Protein AF-A0A967BNC8-F1 (afdb_monomer)

Radius of gyration: 13.02 Å; Cα contacts (8 Å, |Δi|>4): 108; chains: 1; bounding box: 28×27×34 Å

Solvent-accessible surface area (backbone atoms only — not comparable to full-atom values): 5300 Å² total; per-residue (Å²): 109,50,84,40,81,48,69,64,64,48,98,90,66,44,72,65,96,51,91,77,55,62,61,77,80,68,82,54,53,67,56,52,51,67,75,44,59,76,25,42,38,36,31,43,60,57,56,63,74,21,52,70,66,86,60,80,70,36,54,81,43,74,47,57,96,86,60,59,68,65,64,57,55,74,69,55,93,52,70,49,39,34,38,56,92

Nearest PDB structures (foldseek):
  6xg4-assembly1_A  TM=7.883E-01  e=7.493E-05  Escherichia coli K-12
  8uvz-assembly1_A  TM=8.205E-01  e=1.359E-04  Bacillus subtilis
  3fl9-assembly5_E  TM=8.582E-01  e=3.430E-04  Bacillus anthracis
  3tqb-assembly1_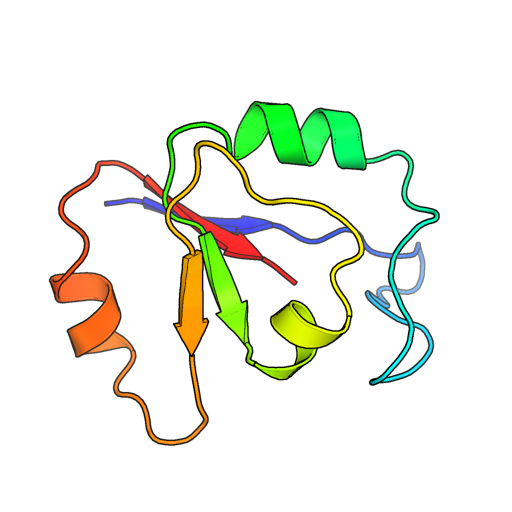A  TM=8.534E-01  e=3.664E-04  Coxiella burnetii
  1zdr-assembly2_B  TM=7.717E-01  e=3.915E-04  Geobacillus stearothermophilus

Foldseek 3Di:
DDEAEDADADPVGDRDPDLQAQPDPDPCVVVVCVVCAQAEEEEEPSCVNNHPDDPPRYHYHYDDPPDDPVVVVVPDPDPYHYYYD

Mean predicted aligned error: 3.3 Å

Sequence (85 aa):
MDIILIAAITVDGYIARQSDEVISWSKDLKLFKKQTMGCPVIMGSNTEKTLAVELKGREKIIVHRNDDPQKILDGIDVEKCFIIL

pLDDT: mean 91.98, std 5.85, range [64.62, 97.94]

Secondary structure (DSSP, 8-state):
-EEEEE----TTS-S-SSTT--B---TTHHHHHHHHTTS-EEEEHHHH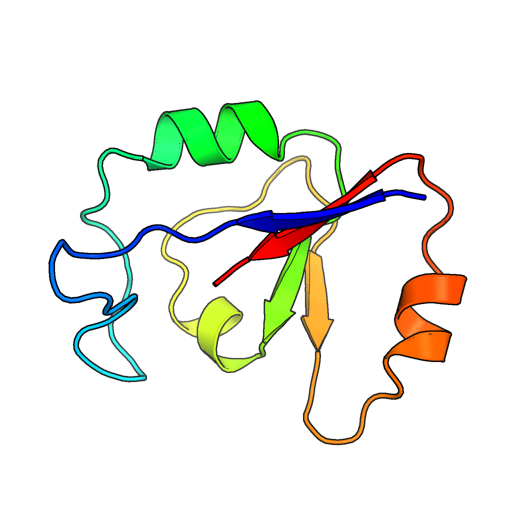HHB-S--TTS-EEEE-TT--HHHHHHT--SSEEEEE-

Structure (mmCIF, N/CA/C/O backbone):
data_AF-A0A967BNC8-F1
#
_entry.id   AF-A0A967BNC8-F1
#
loop_
_atom_site.group_PDB
_atom_site.id
_atom_site.type_symbol
_atom_site.label_atom_id
_atom_site.label_alt_id
_atom_site.label_comp_id
_atom_site.label_asym_id
_atom_site.label_entity_id
_atom_site.label_seq_id
_atom_site.pdbx_PDB_ins_code
_atom_site.Cartn_x
_atom_site.Cartn_y
_atom_site.Cartn_z
_atom_site.occupancy
_atom_site.B_iso_or_equiv
_atom_site.auth_seq_id
_atom_site.auth_comp_id
_atom_site.auth_asym_id
_atom_site.auth_atom_id
_atom_site.pdbx_PDB_model_num
ATOM 1 N N . MET A 1 1 ? -13.126 -4.827 10.563 1.00 88.44 1 MET A N 1
ATOM 2 C CA . MET A 1 1 ? -12.359 -4.131 9.520 1.00 88.44 1 MET A CA 1
ATOM 3 C C . MET A 1 1 ? -11.956 -5.152 8.473 1.00 88.44 1 MET A C 1
ATOM 5 O O . MET A 1 1 ? -11.373 -6.166 8.845 1.00 88.44 1 MET A O 1
ATOM 9 N N . ASP A 1 2 ? -12.267 -4.898 7.206 1.00 96.50 2 ASP A N 1
ATOM 10 C CA . ASP A 1 2 ? -11.795 -5.713 6.087 1.00 96.50 2 ASP A CA 1
ATOM 11 C C . ASP A 1 2 ? -10.405 -5.243 5.651 1.00 96.50 2 ASP A C 1
ATOM 13 O O . ASP A 1 2 ? -10.170 -4.045 5.467 1.00 96.50 2 ASP A O 1
ATOM 17 N N . ILE A 1 3 ? -9.500 -6.197 5.441 1.00 96.69 3 ILE A N 1
ATOM 18 C CA . ILE A 1 3 ? -8.158 -5.952 4.909 1.00 96.69 3 ILE A CA 1
ATOM 19 C C . ILE A 1 3 ? -8.128 -6.496 3.485 1.00 96.69 3 ILE A C 1
ATOM 21 O O . ILE A 1 3 ? -8.245 -7.704 3.272 1.00 96.69 3 ILE A O 1
ATOM 25 N N . ILE A 1 4 ? -7.997 -5.606 2.503 1.00 97.94 4 ILE A N 1
ATOM 26 C CA . ILE A 1 4 ? -8.138 -5.953 1.087 1.00 97.94 4 ILE A CA 1
ATOM 27 C C . ILE A 1 4 ? -6.794 -5.791 0.385 1.00 97.94 4 ILE A C 1
ATOM 29 O O . ILE A 1 4 ? -6.252 -4.694 0.320 1.00 97.94 4 ILE A O 1
ATOM 33 N N . LEU A 1 5 ? -6.267 -6.868 -0.191 1.00 96.81 5 LEU A N 1
ATOM 34 C CA . LEU A 1 5 ? -5.104 -6.789 -1.073 1.00 96.81 5 LEU A CA 1
ATOM 35 C C . LEU A 1 5 ? -5.546 -6.411 -2.492 1.00 96.81 5 LEU A C 1
ATOM 37 O O . LEU A 1 5 ? -6.450 -7.039 -3.044 1.00 96.81 5 LEU A O 1
ATOM 41 N N . ILE A 1 6 ? -4.897 -5.417 -3.095 1.00 94.94 6 ILE A N 1
ATOM 42 C CA . ILE A 1 6 ? -5.111 -5.021 -4.491 1.00 94.94 6 ILE A CA 1
ATOM 43 C C . ILE A 1 6 ? -3.769 -4.888 -5.216 1.00 94.94 6 ILE A C 1
ATOM 45 O O . ILE A 1 6 ? -2.843 -4.263 -4.706 1.00 94.94 6 ILE A O 1
ATOM 49 N N . ALA A 1 7 ? -3.676 -5.477 -6.408 1.00 92.94 7 ALA A N 1
ATOM 50 C CA . ALA A 1 7 ? -2.478 -5.452 -7.243 1.00 92.94 7 ALA A CA 1
ATOM 51 C C . ALA A 1 7 ? -2.859 -5.470 -8.727 1.00 92.94 7 ALA A C 1
ATOM 53 O O . ALA A 1 7 ? -3.847 -6.106 -9.108 1.00 92.94 7 ALA A O 1
ATOM 54 N N . ALA A 1 8 ? -2.064 -4.803 -9.563 1.00 91.12 8 ALA A N 1
ATOM 55 C CA . ALA A 1 8 ? -2.109 -4.982 -11.011 1.00 91.12 8 ALA A CA 1
ATOM 56 C C . ALA A 1 8 ? -1.004 -5.966 -11.410 1.00 91.12 8 ALA A C 1
ATOM 58 O O . ALA A 1 8 ? 0.164 -5.726 -11.119 1.00 91.12 8 ALA A O 1
ATOM 59 N N . ILE A 1 9 ? -1.372 -7.072 -12.058 1.00 91.56 9 ILE A N 1
ATOM 60 C CA . ILE A 1 9 ? -0.435 -8.137 -12.435 1.00 91.56 9 ILE A CA 1
ATOM 61 C C . ILE A 1 9 ? -0.404 -8.338 -13.947 1.00 91.56 9 ILE A C 1
ATOM 63 O O . ILE A 1 9 ? -1.417 -8.198 -14.637 1.00 91.56 9 ILE A O 1
ATOM 67 N N . THR A 1 10 ? 0.758 -8.708 -14.467 1.00 91.12 10 THR A N 1
ATOM 68 C CA . THR A 1 10 ? 0.891 -9.260 -15.812 1.00 91.12 10 THR A CA 1
ATOM 69 C C . THR A 1 10 ? 0.297 -10.672 -15.874 1.00 91.12 10 THR A C 1
ATOM 71 O O . THR A 1 10 ? 0.032 -11.307 -14.854 1.00 91.12 10 THR A O 1
ATOM 74 N N . VAL A 1 11 ? 0.083 -11.192 -17.086 1.00 92.81 11 VAL A N 1
ATOM 75 C CA . VAL A 1 11 ? -0.484 -12.541 -17.296 1.00 92.81 11 VAL A CA 1
ATOM 76 C C . VAL A 1 11 ? 0.399 -13.639 -16.689 1.00 92.81 11 VAL A C 1
ATOM 78 O O . VAL A 1 11 ? -0.107 -14.660 -16.236 1.00 92.81 11 VAL A O 1
ATOM 81 N N . ASP A 1 12 ? 1.710 -13.415 -16.650 1.00 94.50 12 ASP A N 1
ATOM 82 C CA . ASP A 1 12 ? 2.715 -14.273 -16.019 1.00 94.50 12 ASP A CA 1
ATOM 83 C C . ASP A 1 12 ? 2.932 -13.975 -14.520 1.00 94.50 12 ASP A C 1
ATOM 85 O O . ASP A 1 12 ? 3.782 -14.597 -13.888 1.00 94.50 12 ASP A O 1
ATOM 89 N N . GLY A 1 13 ? 2.128 -13.086 -13.924 1.00 92.75 13 GLY A N 1
ATOM 90 C CA . GLY A 1 13 ? 2.029 -12.906 -12.473 1.00 92.75 13 GLY A CA 1
ATOM 91 C C . GLY A 1 13 ? 2.995 -11.895 -11.849 1.00 92.75 13 GLY A C 1
ATOM 92 O O . GLY A 1 13 ? 3.096 -11.840 -10.625 1.00 92.75 13 GLY A O 1
ATOM 93 N N . TYR A 1 14 ? 3.690 -11.081 -12.644 1.00 91.31 14 TYR A N 1
ATOM 94 C CA . TYR A 1 14 ? 4.572 -10.026 -12.140 1.00 91.31 14 TYR A CA 1
ATOM 95 C C . TYR A 1 14 ? 3.809 -8.719 -11.888 1.00 91.31 14 TYR A C 1
ATOM 97 O O . TYR A 1 14 ? 2.915 -8.350 -12.644 1.00 91.31 14 TYR A O 1
ATOM 105 N N . ILE A 1 15 ? 4.202 -7.990 -10.840 1.00 89.00 15 ILE A N 1
ATOM 106 C CA . ILE A 1 15 ? 3.677 -6.647 -10.503 1.00 89.00 15 ILE A CA 1
ATOM 107 C C . ILE A 1 15 ? 4.607 -5.510 -10.957 1.00 89.00 15 ILE A C 1
ATOM 109 O O . ILE A 1 15 ? 4.183 -4.367 -11.087 1.00 89.00 15 ILE A O 1
ATOM 113 N N . ALA A 1 16 ? 5.880 -5.821 -11.211 1.00 88.12 16 ALA A N 1
ATOM 114 C CA . ALA A 1 16 ? 6.897 -4.877 -11.665 1.00 88.12 16 ALA A CA 1
ATOM 115 C C . ALA A 1 16 ? 7.993 -5.614 -12.443 1.00 88.12 16 ALA A C 1
ATOM 117 O O . ALA A 1 16 ? 8.260 -6.791 -12.180 1.00 88.12 16 ALA A O 1
ATOM 118 N N . ARG A 1 17 ? 8.660 -4.923 -13.374 1.00 87.38 17 ARG A N 1
ATOM 119 C CA . ARG A 1 17 ? 9.814 -5.463 -14.108 1.00 87.38 17 ARG A CA 1
ATOM 120 C C . ARG A 1 17 ? 11.107 -5.333 -13.304 1.00 87.38 17 ARG A C 1
ATOM 122 O O . ARG A 1 17 ? 11.979 -6.193 -13.412 1.00 87.38 17 ARG A O 1
ATOM 129 N N . GLN A 1 18 ? 11.246 -4.250 -12.539 1.00 88.44 18 GLN A N 1
ATOM 130 C CA . GLN A 1 18 ? 12.399 -3.951 -11.684 1.00 88.44 18 GLN A CA 1
ATOM 131 C C . GLN A 1 18 ? 11.940 -3.314 -10.367 1.00 88.44 18 GLN A C 1
ATOM 133 O O . GLN A 1 18 ? 10.845 -2.765 -10.279 1.00 88.44 18 GLN A O 1
ATOM 138 N N . SER A 1 19 ? 12.775 -3.384 -9.329 1.00 84.88 19 SER A N 1
ATOM 139 C CA . SER A 1 19 ? 12.437 -2.892 -7.984 1.00 84.88 19 SER A CA 1
ATOM 140 C C . SER A 1 19 ? 12.308 -1.369 -7.871 1.00 84.88 19 SER A C 1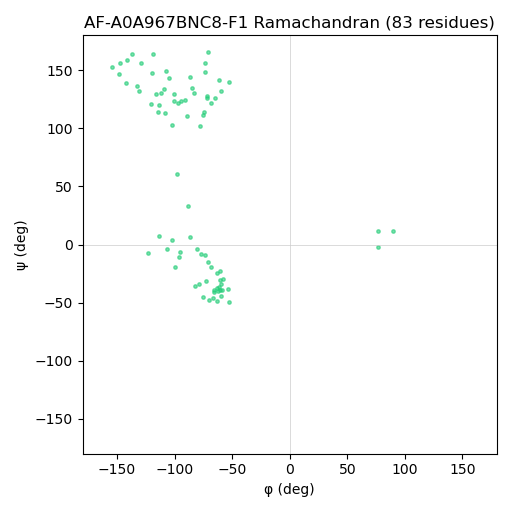
ATOM 142 O O . SER A 1 19 ? 11.735 -0.882 -6.901 1.00 84.88 19 SER A O 1
ATOM 144 N N . ASP A 1 20 ? 12.878 -0.628 -8.817 1.00 85.94 20 ASP A N 1
ATOM 145 C CA . ASP A 1 20 ? 12.921 0.836 -8.894 1.00 85.94 20 ASP A CA 1
ATOM 146 C C . ASP A 1 20 ? 12.112 1.394 -10.080 1.00 85.94 20 ASP A C 1
ATOM 148 O O . ASP A 1 20 ? 12.139 2.595 -10.347 1.00 85.94 20 ASP A O 1
ATOM 152 N N . GLU A 1 21 ? 11.365 0.539 -10.785 1.00 85.75 21 GLU A N 1
ATOM 153 C CA . GLU A 1 21 ? 10.536 0.951 -11.914 1.00 85.75 21 GLU A CA 1
ATOM 154 C C . GLU A 1 21 ? 9.363 1.818 -11.446 1.00 85.75 21 GLU A C 1
ATOM 156 O O . GLU A 1 21 ? 8.513 1.372 -10.679 1.00 85.75 21 GLU A O 1
ATOM 161 N N . VAL A 1 22 ? 9.268 3.040 -11.974 1.00 84.50 22 VAL A N 1
ATOM 162 C CA . VAL A 1 22 ? 8.113 3.913 -11.742 1.00 84.50 22 VAL A CA 1
ATOM 163 C C . VAL A 1 22 ? 6.906 3.425 -12.548 1.00 84.50 22 VAL A C 1
ATOM 165 O O . VAL A 1 22 ? 6.885 3.495 -13.782 1.00 84.50 22 VAL A O 1
ATOM 168 N N . ILE A 1 23 ? 5.860 2.980 -11.848 1.00 76.31 23 ILE A N 1
ATOM 169 C CA . ILE A 1 23 ? 4.654 2.422 -12.471 1.00 76.31 23 ILE A CA 1
ATOM 170 C C . ILE A 1 23 ? 3.780 3.564 -13.004 1.00 76.31 23 ILE A C 1
ATOM 172 O O . ILE A 1 23 ? 3.059 4.227 -12.259 1.00 76.31 23 ILE A O 1
ATOM 176 N N . SER A 1 24 ? 3.834 3.793 -14.317 1.00 74.62 24 SER A N 1
ATOM 177 C CA . SER A 1 24 ? 3.092 4.867 -15.008 1.00 74.62 24 SER A CA 1
ATOM 178 C C . SER A 1 24 ? 2.171 4.374 -16.132 1.00 74.62 24 SER A C 1
ATOM 180 O O . SER A 1 24 ? 1.390 5.149 -16.682 1.00 74.62 24 SER A O 1
ATOM 182 N N . TRP A 1 25 ? 2.237 3.086 -16.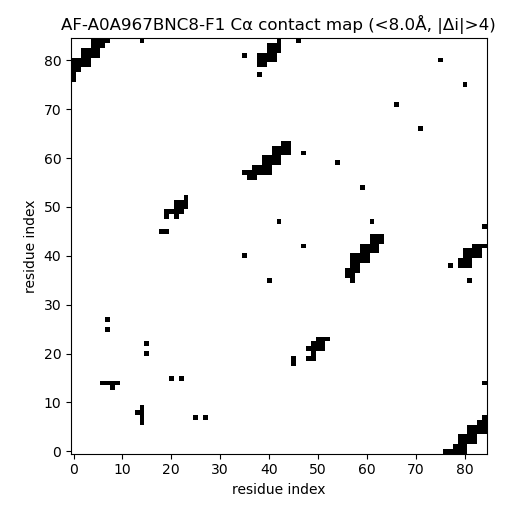473 1.00 64.62 25 TRP A N 1
ATOM 183 C CA . TRP A 1 25 ? 1.655 2.534 -17.700 1.00 64.62 25 TRP A CA 1
ATOM 184 C C . TRP A 1 25 ? 0.379 1.702 -17.489 1.00 64.62 25 TRP A C 1
ATOM 186 O O . TRP A 1 25 ? -0.246 1.279 -18.465 1.00 64.62 25 TRP A O 1
ATOM 196 N N . SER A 1 26 ? -0.047 1.473 -16.242 1.00 79.25 26 SER A N 1
ATOM 197 C CA . SER A 1 26 ? -1.236 0.660 -15.964 1.00 79.25 26 SER A CA 1
ATOM 198 C C . SER A 1 26 ? -2.533 1.385 -16.356 1.00 79.25 26 SER A C 1
ATOM 200 O O . SER A 1 26 ? -2.824 2.502 -15.916 1.00 79.25 26 SER A O 1
ATOM 202 N N . LYS A 1 27 ? -3.367 0.705 -17.155 1.00 85.31 27 LYS A N 1
ATOM 203 C CA . LYS A 1 27 ? -4.734 1.149 -17.482 1.00 85.31 27 LYS A CA 1
ATOM 204 C C . LYS A 1 27 ? -5.689 1.022 -16.288 1.00 85.31 27 LYS A C 1
ATOM 206 O O . LYS A 1 27 ? -6.754 1.644 -16.291 1.00 85.31 27 LYS A O 1
ATOM 211 N N . ASP A 1 28 ? -5.294 0.275 -15.261 1.00 89.06 28 ASP A N 1
ATOM 212 C CA . ASP A 1 28 ? -6.093 -0.033 -14.073 1.00 89.06 28 ASP A CA 1
ATOM 213 C C . ASP A 1 28 ? -6.163 1.137 -13.091 1.00 89.06 28 ASP A C 1
ATOM 215 O O . ASP A 1 28 ? -6.975 1.129 -12.167 1.00 89.06 28 ASP A O 1
ATOM 219 N N . LEU A 1 29 ? -5.392 2.204 -13.324 1.00 87.81 29 LEU A N 1
ATOM 220 C CA . LEU A 1 29 ? -5.310 3.353 -12.428 1.00 87.81 29 LEU A CA 1
ATOM 221 C C . LEU A 1 29 ? -6.677 3.977 -12.094 1.00 87.81 29 LEU A C 1
ATOM 223 O O . LEU A 1 29 ? -6.932 4.380 -10.956 1.00 87.81 29 LEU A O 1
ATOM 227 N N . LYS A 1 30 ? -7.586 4.048 -13.074 1.00 89.62 30 LYS A N 1
ATOM 228 C CA . LYS A 1 30 ? -8.947 4.567 -12.853 1.00 89.62 30 LYS A CA 1
ATOM 229 C C . LYS A 1 30 ? -9.750 3.670 -11.910 1.00 89.62 30 LYS A C 1
ATOM 231 O O . LYS A 1 30 ? -10.467 4.186 -11.053 1.00 89.62 30 LYS A O 1
ATOM 236 N N . LEU A 1 31 ? -9.628 2.353 -12.066 1.00 92.44 31 LEU A N 1
ATOM 237 C CA . LEU A 1 31 ? -10.310 1.372 -11.228 1.00 92.44 31 LEU A CA 1
ATOM 238 C C . LEU A 1 31 ? -9.724 1.377 -9.813 1.00 92.44 31 LEU A C 1
ATOM 240 O O . LEU A 1 31 ? -10.479 1.532 -8.857 1.00 92.44 31 LEU A O 1
ATOM 244 N N . PHE A 1 32 ? -8.394 1.351 -9.697 1.00 92.62 32 PHE A N 1
ATOM 245 C CA . PHE A 1 32 ? -7.676 1.485 -8.431 1.00 92.62 32 PHE A CA 1
ATOM 246 C C . PHE A 1 32 ? -8.118 2.733 -7.660 1.00 92.62 32 PHE A C 1
ATOM 248 O O . PHE A 1 32 ? -8.492 2.652 -6.489 1.00 92.62 32 PHE A O 1
ATOM 255 N N . LYS A 1 33 ? -8.155 3.900 -8.323 1.00 92.38 33 LYS A N 1
ATOM 256 C CA . LYS A 1 33 ? -8.631 5.146 -7.706 1.00 92.38 33 LYS A CA 1
ATOM 257 C C . LYS A 1 33 ? -10.082 5.025 -7.242 1.00 92.38 33 LYS A C 1
ATOM 259 O O . LYS A 1 33 ? -10.386 5.463 -6.141 1.00 92.38 33 LYS A O 1
ATOM 264 N N . LYS A 1 34 ? -10.968 4.451 -8.061 1.00 94.56 34 LYS A N 1
ATOM 265 C CA . LYS A 1 34 ? -12.386 4.273 -7.714 1.00 94.56 34 LYS A CA 1
ATOM 266 C C . LYS A 1 34 ? -12.572 3.359 -6.499 1.00 94.56 34 LYS A C 1
ATOM 268 O O . LYS A 1 34 ? -13.438 3.639 -5.683 1.00 94.56 34 LYS A O 1
ATOM 273 N N . GLN A 1 35 ? -11.792 2.285 -6.396 1.00 95.25 35 GLN A N 1
ATOM 274 C CA . GLN A 1 35 ? -11.925 1.287 -5.332 1.00 95.25 35 GLN A CA 1
ATOM 275 C C . GLN A 1 35 ? -11.308 1.735 -4.005 1.00 95.25 35 GLN A C 1
ATOM 277 O O . GLN A 1 35 ? -11.842 1.396 -2.958 1.00 95.25 35 GLN A O 1
ATOM 282 N N . THR A 1 36 ? -10.211 2.495 -4.048 1.00 96.00 36 THR A N 1
ATOM 283 C CA . THR A 1 36 ? -9.454 2.878 -2.843 1.00 96.00 36 THR A CA 1
ATOM 284 C C . THR A 1 36 ? -9.816 4.251 -2.282 1.00 96.00 36 THR A C 1
ATOM 286 O O . THR A 1 36 ?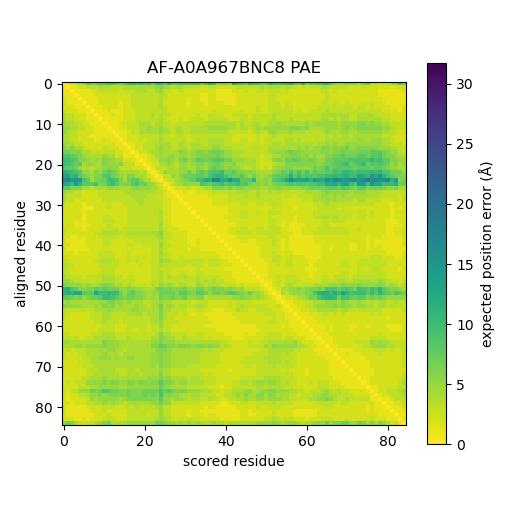 -9.356 4.600 -1.201 1.00 96.00 36 THR A O 1
ATOM 289 N N . MET A 1 37 ? -10.588 5.075 -3.001 1.00 96.00 37 MET A N 1
ATOM 290 C CA . MET A 1 37 ? -10.892 6.446 -2.573 1.00 96.00 37 MET A CA 1
ATOM 291 C C . MET A 1 37 ? -11.600 6.485 -1.214 1.00 96.00 37 MET A C 1
ATOM 293 O O . MET A 1 37 ? -12.590 5.788 -1.018 1.00 96.00 37 MET A O 1
ATOM 297 N N . GLY A 1 38 ? -11.129 7.351 -0.312 1.00 95.75 38 GLY A N 1
ATOM 298 C CA . GLY A 1 38 ? -11.695 7.496 1.031 1.00 95.75 38 GLY A CA 1
ATOM 299 C C . GLY A 1 38 ? -11.298 6.389 2.012 1.00 95.75 38 GLY A C 1
ATOM 300 O O . GLY A 1 38 ? -11.674 6.473 3.176 1.00 95.75 38 GLY A O 1
ATOM 301 N N . CYS A 1 39 ? -10.524 5.391 1.578 1.00 97.06 39 CYS A N 1
ATOM 302 C CA . CYS A 1 39 ? -9.993 4.339 2.440 1.00 97.06 39 CYS A CA 1
ATOM 303 C C . CYS A 1 39 ? -8.482 4.528 2.671 1.00 97.06 39 CYS A C 1
ATOM 305 O O . CYS A 1 39 ? -7.778 5.006 1.771 1.00 97.06 39 CYS A O 1
ATOM 307 N N . PRO A 1 40 ? -7.952 4.120 3.836 1.00 97.56 40 PRO A N 1
ATOM 308 C CA . PRO A 1 40 ? -6.516 4.027 4.060 1.00 97.56 40 PRO A CA 1
ATOM 309 C C . PRO A 1 40 ? -5.864 3.034 3.097 1.00 97.56 40 PRO A C 1
ATOM 311 O O . PRO A 1 40 ? -6.415 1.966 2.805 1.00 97.56 40 PRO A O 1
ATOM 314 N N . VAL A 1 41 ? -4.672 3.390 2.625 1.00 97.50 41 VAL A N 1
ATOM 315 C CA . VAL A 1 41 ? -3.839 2.563 1.752 1.00 97.50 41 VAL A CA 1
ATOM 316 C C . VAL A 1 41 ? -2.497 2.288 2.423 1.00 97.50 41 VAL A C 1
ATOM 318 O O . VAL A 1 41 ? -1.742 3.201 2.756 1.00 97.50 41 VAL A O 1
ATOM 321 N N . ILE A 1 42 ? -2.210 1.007 2.608 1.00 97.62 42 ILE A N 1
ATOM 322 C CA . ILE A 1 42 ? -1.013 0.463 3.234 1.00 97.62 42 ILE A CA 1
ATOM 323 C C . ILE A 1 42 ? -0.070 -0.003 2.126 1.00 97.62 42 ILE A C 1
ATOM 325 O O . ILE A 1 42 ? -0.476 -0.738 1.225 1.00 97.62 42 ILE A O 1
ATOM 329 N N . MET A 1 43 ? 1.191 0.419 2.179 1.00 96.25 43 MET A N 1
ATOM 330 C CA . MET A 1 43 ? 2.200 0.055 1.181 1.00 96.25 43 MET A CA 1
ATOM 331 C C . MET A 1 43 ? 3.590 -0.059 1.796 1.00 96.25 43 MET A C 1
ATOM 333 O O . MET A 1 43 ? 3.890 0.565 2.812 1.00 96.25 43 MET A O 1
ATOM 337 N N . GLY A 1 44 ? 4.472 -0.820 1.152 1.00 95.25 44 GLY A N 1
ATOM 338 C CA . GLY A 1 44 ? 5.884 -0.849 1.523 1.00 95.25 44 GLY A CA 1
ATOM 339 C C . GLY A 1 44 ? 6.623 0.421 1.092 1.00 95.25 44 GLY A C 1
ATOM 340 O O . GLY A 1 44 ? 6.262 1.075 0.114 1.00 95.25 44 GLY A O 1
ATOM 341 N N . SER A 1 45 ? 7.727 0.732 1.774 1.00 93.50 45 SER A N 1
ATOM 342 C CA . SER A 1 45 ? 8.567 1.898 1.436 1.00 93.50 45 SER A CA 1
ATOM 343 C C . SER A 1 45 ? 9.166 1.885 0.019 1.00 93.50 45 SER A C 1
ATOM 345 O O . SER A 1 45 ? 9.485 2.945 -0.510 1.00 93.50 45 SER A O 1
ATOM 347 N N . ASN A 1 46 ? 9.308 0.720 -0.624 1.00 91.94 46 ASN A N 1
ATOM 348 C CA . ASN A 1 46 ? 9.719 0.649 -2.032 1.00 91.94 46 ASN A CA 1
ATOM 349 C C . ASN A 1 46 ? 8.577 1.042 -2.976 1.00 91.94 46 ASN A C 1
ATOM 351 O O . ASN A 1 46 ? 8.798 1.849 -3.870 1.00 91.94 46 ASN A O 1
ATOM 355 N N . THR A 1 47 ? 7.362 0.537 -2.733 1.00 92.50 47 THR A N 1
ATOM 356 C CA . THR A 1 47 ? 6.161 0.904 -3.498 1.00 92.50 47 THR A CA 1
ATOM 357 C C . THR A 1 47 ? 5.899 2.403 -3.418 1.00 92.50 47 THR A C 1
ATOM 359 O O . THR A 1 47 ? 5.565 3.023 -4.418 1.00 92.50 47 THR A O 1
ATOM 362 N N . GLU A 1 48 ? 6.105 3.016 -2.249 1.00 93.06 48 GLU A N 1
ATOM 363 C CA . GLU A 1 48 ? 5.930 4.464 -2.083 1.00 93.06 48 GLU A CA 1
ATOM 364 C C . GLU A 1 48 ? 6.860 5.280 -2.993 1.00 93.06 48 GLU A C 1
ATOM 366 O O . GLU A 1 48 ? 6.418 6.255 -3.598 1.00 93.06 48 GLU A O 1
ATOM 371 N N . LYS A 1 49 ? 8.109 4.829 -3.167 1.00 91.25 49 LYS A N 1
ATOM 372 C CA . LYS A 1 49 ? 9.109 5.486 -4.023 1.00 91.25 49 LYS A CA 1
ATOM 373 C C . LYS A 1 49 ? 8.832 5.323 -5.514 1.00 91.25 49 LYS A C 1
ATOM 375 O O . LYS A 1 49 ? 9.217 6.188 -6.296 1.00 91.25 49 LYS A O 1
ATOM 380 N N . THR A 1 50 ? 8.224 4.209 -5.917 1.00 90.31 50 THR A N 1
ATOM 381 C CA . THR A 1 50 ? 7.962 3.885 -7.327 1.00 90.31 50 THR A CA 1
ATOM 382 C C . THR A 1 50 ? 6.563 4.288 -7.795 1.00 90.31 50 THR A C 1
ATOM 384 O O . THR A 1 50 ? 6.251 4.206 -8.987 1.00 90.31 50 THR A O 1
ATOM 387 N N . LEU A 1 51 ? 5.704 4.758 -6.889 1.00 88.06 51 LEU A N 1
ATOM 388 C CA . LEU A 1 51 ? 4.346 5.159 -7.219 1.00 88.06 51 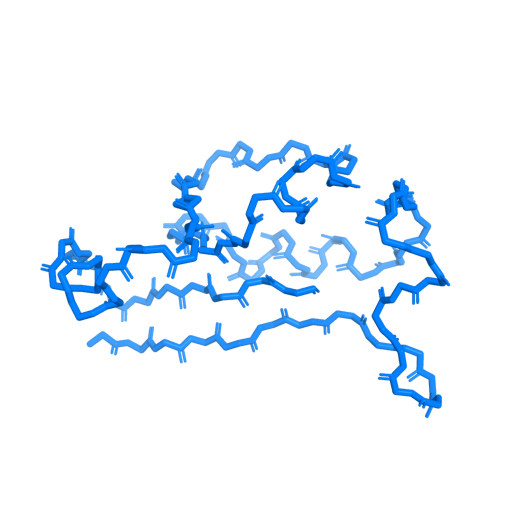LEU A CA 1
ATOM 389 C C . LEU A 1 51 ? 4.325 6.514 -7.944 1.00 88.06 51 LEU A C 1
ATOM 391 O O . LEU A 1 51 ? 4.536 7.566 -7.348 1.00 88.06 51 LEU A O 1
ATOM 395 N N . ALA A 1 52 ? 3.972 6.508 -9.231 1.00 81.50 52 ALA A N 1
ATOM 396 C CA . ALA A 1 52 ? 3.861 7.731 -10.038 1.00 81.50 52 ALA A CA 1
ATOM 397 C C . ALA A 1 52 ? 2.623 8.592 -9.710 1.00 81.50 52 ALA A C 1
ATOM 399 O O . ALA A 1 52 ? 2.443 9.679 -10.260 1.00 81.50 52 ALA A O 1
ATOM 400 N N . VAL A 1 53 ? 1.708 8.075 -8.888 1.00 80.25 53 VAL A N 1
ATOM 401 C CA . VAL A 1 53 ? 0.346 8.590 -8.742 1.00 80.25 53 VAL A CA 1
ATOM 402 C C . VAL A 1 53 ? 0.156 9.207 -7.368 1.00 80.25 53 VAL A C 1
ATOM 404 O O . VAL A 1 53 ? 0.370 8.567 -6.342 1.00 80.25 53 VAL A O 1
ATOM 407 N N . GLU A 1 54 ? -0.386 10.423 -7.339 1.00 83.19 54 GLU A N 1
ATOM 408 C CA . GLU A 1 54 ? -0.827 11.034 -6.093 1.00 83.19 54 GLU A CA 1
ATOM 409 C C . GLU A 1 54 ? -2.000 10.268 -5.457 1.00 83.19 54 GLU A C 1
ATOM 411 O O . GLU A 1 54 ? -3.083 10.098 -6.035 1.00 83.19 54 GLU A O 1
ATOM 416 N N . LEU A 1 55 ? -1.826 9.892 -4.192 1.00 91.31 55 LEU A N 1
ATOM 417 C CA . LEU A 1 55 ? -2.854 9.241 -3.383 1.00 91.31 55 LEU A CA 1
ATOM 418 C C . LEU A 1 55 ? -3.762 10.243 -2.650 1.00 91.31 55 LEU A C 1
ATOM 420 O O . LEU A 1 55 ? -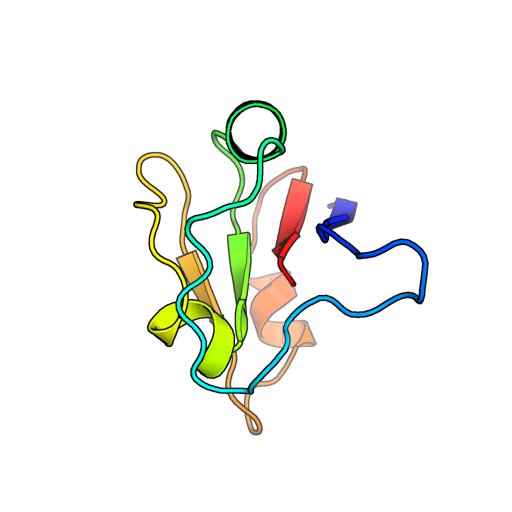4.252 9.964 -1.564 1.00 91.31 55 LEU A O 1
ATOM 424 N N . LYS A 1 56 ? -4.034 11.413 -3.247 1.00 91.69 56 LYS A N 1
ATOM 425 C CA . LYS A 1 56 ? -4.935 12.422 -2.654 1.00 91.69 56 LYS A CA 1
ATOM 426 C C . LYS A 1 56 ? -6.290 11.808 -2.282 1.00 91.69 56 LYS A C 1
ATOM 428 O O . LYS A 1 56 ? -6.825 10.992 -3.041 1.00 91.69 56 LYS A O 1
ATOM 433 N N . GLY A 1 57 ? -6.815 12.219 -1.126 1.00 94.25 57 GLY A N 1
ATOM 434 C CA . GLY A 1 57 ? -8.070 11.712 -0.557 1.00 94.25 57 GLY A CA 1
ATOM 435 C C . GLY A 1 57 ? -7.967 10.328 0.090 1.00 94.25 57 GLY A C 1
ATOM 436 O O . GLY A 1 57 ? -8.999 9.720 0.362 1.00 94.25 57 GLY A O 1
ATOM 437 N N . ARG A 1 58 ? -6.747 9.813 0.291 1.00 96.19 58 ARG A N 1
ATOM 438 C CA . ARG A 1 58 ? -6.461 8.538 0.958 1.00 96.19 58 ARG A CA 1
ATOM 439 C C . ARG A 1 58 ? -5.350 8.745 1.976 1.00 96.19 58 ARG A C 1
ATOM 441 O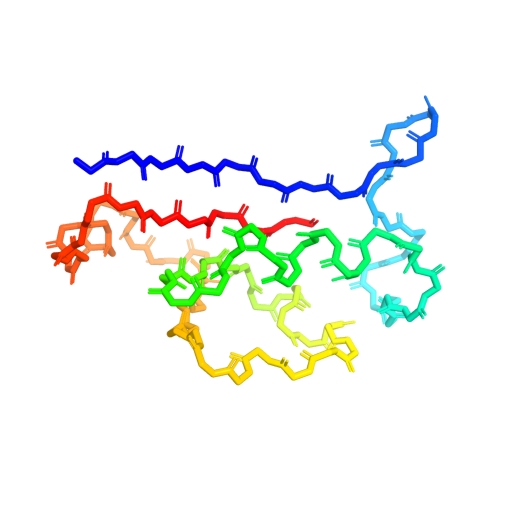 O . ARG A 1 58 ? -4.363 9.423 1.689 1.00 96.19 58 ARG A O 1
ATOM 448 N N . GLU A 1 59 ? -5.519 8.165 3.152 1.00 96.00 59 GLU A N 1
ATOM 449 C CA . GLU A 1 59 ? -4.459 8.104 4.151 1.00 96.00 59 GLU A CA 1
ATOM 450 C C . GLU A 1 59 ? -3.387 7.117 3.682 1.00 96.00 59 GLU A C 1
ATOM 452 O O . GLU A 1 59 ? -3.704 5.978 3.338 1.00 96.00 59 GLU A O 1
ATOM 457 N N . LYS A 1 60 ? -2.126 7.558 3.628 1.00 96.06 60 LYS A N 1
ATOM 458 C CA . LYS A 1 60 ? -0.996 6.697 3.267 1.00 96.06 60 LYS A CA 1
ATOM 459 C C . LYS A 1 60 ? -0.360 6.136 4.532 1.00 96.06 60 LYS A C 1
ATOM 461 O O . LYS A 1 60 ? 0.129 6.908 5.351 1.00 96.06 60 LYS A O 1
ATOM 466 N N . ILE A 1 61 ? -0.277 4.815 4.623 1.00 96.81 61 ILE A N 1
ATOM 467 C CA . ILE A 1 61 ? 0.421 4.105 5.694 1.00 96.81 61 ILE A CA 1
ATOM 468 C C . ILE A 1 61 ? 1.613 3.384 5.065 1.00 96.81 61 ILE A C 1
ATOM 470 O O . ILE A 1 61 ? 1.449 2.497 4.226 1.00 96.81 61 ILE A O 1
ATOM 474 N N . ILE A 1 62 ? 2.821 3.804 5.430 1.00 96.62 62 ILE A N 1
ATOM 475 C CA . ILE A 1 62 ? 4.065 3.254 4.887 1.00 96.62 62 ILE A CA 1
ATOM 476 C C . ILE A 1 62 ? 4.627 2.280 5.909 1.00 96.62 62 ILE A C 1
ATOM 478 O O . ILE A 1 62 ? 4.862 2.669 7.049 1.00 96.62 62 ILE A O 1
ATOM 482 N N . VAL A 1 63 ? 4.848 1.037 5.488 1.00 96.75 63 VAL A N 1
ATOM 483 C CA . VAL A 1 63 ? 5.397 -0.008 6.353 1.00 96.75 63 VAL A CA 1
ATOM 484 C C . VAL A 1 63 ? 6.863 -0.290 6.038 1.00 96.75 63 VAL A C 1
ATOM 486 O O . VAL A 1 63 ? 7.316 -0.292 4.882 1.00 96.75 63 VAL A O 1
ATOM 489 N N . HIS A 1 64 ? 7.608 -0.561 7.099 1.00 96.19 64 HIS A N 1
ATOM 490 C CA . HIS A 1 64 ? 9.019 -0.895 7.119 1.00 96.19 64 HIS A CA 1
ATOM 491 C C . HIS A 1 64 ? 9.235 -2.293 7.708 1.00 96.19 64 HIS A C 1
ATOM 493 O O . HIS A 1 64 ? 8.372 -2.875 8.355 1.00 96.19 64 HIS A O 1
ATOM 499 N N . ARG A 1 65 ? 10.430 -2.854 7.488 1.00 93.69 65 ARG A N 1
ATOM 500 C CA . ARG A 1 65 ? 10.762 -4.242 7.860 1.00 93.69 65 ARG A CA 1
ATOM 501 C C . ARG A 1 65 ? 10.600 -4.549 9.357 1.00 93.69 65 ARG A C 1
ATOM 503 O O . ARG A 1 65 ? 10.355 -5.700 9.695 1.00 93.69 65 ARG A O 1
ATOM 510 N N . ASN A 1 66 ? 10.779 -3.552 10.220 1.00 95.75 66 ASN A N 1
ATOM 511 C CA . ASN A 1 66 ? 10.747 -3.720 11.674 1.00 95.75 66 ASN A CA 1
ATOM 512 C C . ASN A 1 66 ? 9.430 -3.243 12.301 1.00 95.75 66 ASN A C 1
ATOM 514 O O . ASN A 1 66 ? 9.324 -3.232 13.527 1.00 95.75 66 ASN A O 1
ATOM 518 N N . ASP A 1 67 ? 8.460 -2.819 11.487 1.00 96.44 67 ASP A N 1
ATOM 519 C CA . ASP A 1 67 ? 7.157 -2.420 12.001 1.00 96.44 67 ASP A CA 1
ATOM 520 C C . ASP A 1 67 ? 6.365 -3.653 12.432 1.00 96.44 67 ASP A C 1
ATOM 522 O O . ASP A 1 67 ? 6.494 -4.733 11.855 1.00 96.44 67 ASP A O 1
ATOM 526 N N . ASP A 1 68 ? 5.534 -3.478 13.454 1.00 96.94 68 ASP A N 1
ATOM 527 C CA . ASP A 1 68 ? 4.618 -4.503 13.938 1.00 96.94 68 ASP A CA 1
ATOM 528 C C . ASP A 1 68 ? 3.289 -4.388 13.171 1.00 96.94 68 ASP A C 1
ATOM 530 O O . ASP A 1 68 ? 2.561 -3.405 13.369 1.00 96.94 68 ASP A O 1
ATOM 534 N N . PRO A 1 69 ? 2.944 -5.360 12.302 1.00 93.31 69 PRO A N 1
ATOM 535 C CA . PRO A 1 69 ? 1.723 -5.289 11.509 1.00 93.31 69 PRO A CA 1
ATOM 536 C C . PRO A 1 69 ? 0.462 -5.210 12.368 1.00 93.31 69 PRO A C 1
ATOM 538 O O . PRO A 1 69 ? -0.480 -4.523 11.981 1.00 93.31 69 PRO A O 1
ATOM 541 N N . GLN A 1 70 ? 0.438 -5.865 13.534 1.00 94.69 70 GLN A N 1
ATOM 542 C CA . GLN A 1 70 ? -0.744 -5.865 14.395 1.00 94.69 70 GLN A CA 1
ATOM 543 C C . GLN A 1 70 ? -0.998 -4.462 14.946 1.00 94.69 70 GLN A C 1
ATOM 545 O O . GLN A 1 70 ? -2.107 -3.956 14.830 1.00 94.69 70 GLN A O 1
ATOM 550 N N . LYS A 1 71 ? 0.047 -3.783 15.438 1.00 96.56 71 LYS A N 1
ATOM 551 C CA . LYS A 1 71 ? -0.076 -2.404 15.943 1.00 96.56 71 LYS A CA 1
ATOM 552 C C . LYS A 1 71 ? -0.522 -1.416 14.874 1.00 96.56 71 LYS A C 1
ATOM 554 O O . LYS A 1 71 ? -1.254 -0.484 15.185 1.00 96.56 71 LYS A O 1
ATOM 559 N N . ILE A 1 72 ? -0.065 -1.597 13.634 1.00 95.56 72 ILE A N 1
ATOM 560 C CA . ILE A 1 72 ? -0.505 -0.761 12.512 1.00 95.56 72 ILE A CA 1
ATOM 561 C C . ILE A 1 72 ? -2.002 -0.958 12.278 1.00 95.56 72 ILE A C 1
ATOM 563 O O . ILE A 1 72 ? -2.732 0.022 12.183 1.00 95.56 72 ILE A O 1
ATOM 567 N N . LEU A 1 73 ? -2.457 -2.211 12.206 1.00 95.00 73 LEU A N 1
ATOM 568 C CA . LEU A 1 73 ? -3.861 -2.535 11.955 1.00 95.00 73 LEU A CA 1
ATOM 569 C C . LEU A 1 73 ? -4.777 -2.092 13.103 1.00 95.00 73 LEU A C 1
ATOM 571 O O . LEU A 1 73 ? -5.856 -1.574 12.836 1.00 95.00 73 LEU A O 1
ATOM 575 N N . ASP A 1 74 ? -4.337 -2.233 14.354 1.00 95.12 74 ASP A N 1
ATOM 576 C CA . ASP A 1 74 ? -5.082 -1.788 15.539 1.00 95.12 74 ASP A CA 1
ATOM 577 C C . ASP A 1 74 ? -5.279 -0.259 15.567 1.00 95.12 74 ASP A C 1
ATOM 579 O O . ASP A 1 74 ? -6.216 0.236 16.190 1.00 95.12 74 ASP A O 1
ATOM 583 N N . GLY A 1 75 ? -4.407 0.499 14.891 1.00 93.88 75 GLY A N 1
ATOM 584 C CA . GLY A 1 75 ? -4.507 1.954 14.754 1.00 93.88 75 GLY A CA 1
ATOM 585 C C . GLY A 1 75 ? -5.491 2.433 13.681 1.00 93.88 75 GLY A C 1
ATOM 586 O O . GLY A 1 75 ? -5.681 3.640 13.540 1.00 93.88 75 GLY A O 1
ATOM 587 N N . ILE A 1 76 ? -6.100 1.523 12.914 1.00 95.00 76 ILE A N 1
ATOM 588 C CA . ILE A 1 76 ? -6.998 1.851 11.803 1.00 95.00 76 ILE A CA 1
ATOM 589 C C . ILE A 1 76 ? -8.455 1.658 12.244 1.00 95.00 76 ILE A C 1
ATOM 591 O O . ILE A 1 76 ? -8.970 0.543 12.270 1.00 95.00 76 ILE A O 1
ATOM 595 N N . ASP A 1 77 ? -9.145 2.762 12.535 1.00 93.19 77 ASP A N 1
ATOM 596 C CA . ASP A 1 77 ? -10.558 2.763 12.948 1.00 93.19 77 ASP A CA 1
ATOM 597 C C . ASP A 1 77 ? -11.502 3.064 11.770 1.00 93.19 77 ASP A C 1
ATOM 599 O O . ASP A 1 77 ? -12.212 4.070 11.731 1.00 93.19 77 ASP A O 1
ATOM 603 N N . VAL A 1 78 ? -11.464 2.211 10.740 1.00 94.75 78 VAL A N 1
ATOM 604 C CA . VAL A 1 78 ? -12.387 2.284 9.595 1.00 94.75 78 VAL A CA 1
ATOM 605 C C . VAL A 1 78 ? -12.892 0.902 9.186 1.00 94.75 78 VAL A C 1
ATOM 607 O O . VAL A 1 78 ? -12.326 -0.133 9.535 1.00 94.75 78 VAL A O 1
ATOM 610 N N . GLU A 1 79 ? -13.965 0.866 8.392 1.00 94.62 79 GLU A N 1
ATOM 611 C CA . GLU A 1 79 ? -14.550 -0.393 7.919 1.00 94.62 79 GLU A CA 1
ATOM 612 C C . GLU A 1 79 ? -13.582 -1.185 7.023 1.00 94.62 79 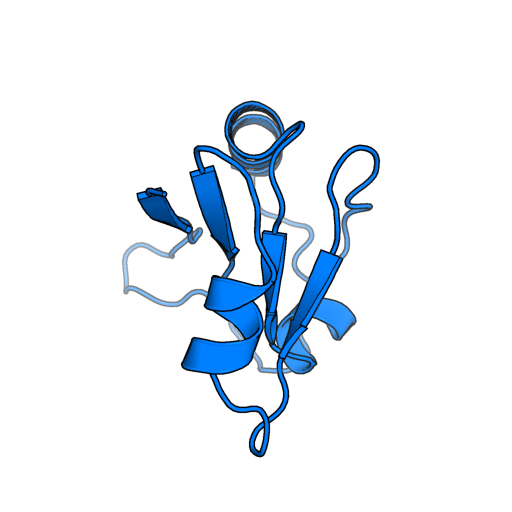GLU A C 1
ATOM 614 O O . GLU A 1 79 ? -13.546 -2.411 7.119 1.00 94.62 79 GLU A O 1
ATOM 619 N N . LYS A 1 80 ? -12.794 -0.506 6.170 1.00 96.94 80 LYS A N 1
ATOM 620 C CA . LYS A 1 80 ? -11.944 -1.134 5.141 1.00 96.94 80 LYS A CA 1
ATOM 621 C C . LYS A 1 80 ? -10.613 -0.417 4.969 1.00 96.94 80 LYS A C 1
ATOM 623 O O . LYS A 1 80 ? -10.582 0.810 4.874 1.00 96.94 80 LYS A O 1
ATOM 628 N N . CYS A 1 81 ? -9.544 -1.188 4.806 1.00 97.19 81 CYS A N 1
ATOM 629 C CA . CYS A 1 81 ? -8.245 -0.696 4.357 1.00 97.19 81 CYS A CA 1
ATOM 630 C C . CYS A 1 81 ? -7.714 -1.538 3.191 1.00 97.19 81 CYS A C 1
ATOM 632 O O . CYS A 1 81 ? -8.105 -2.693 2.997 1.00 97.19 81 CYS A O 1
ATOM 634 N N . PHE A 1 82 ? -6.827 -0.941 2.396 1.00 97.94 82 PHE A N 1
ATOM 635 C CA . PHE A 1 82 ? -6.236 -1.596 1.234 1.00 97.94 82 PHE A CA 1
ATOM 636 C C . PHE A 1 82 ? -4.735 -1.764 1.402 1.00 97.94 82 PHE A C 1
ATOM 638 O O . PHE A 1 82 ? -4.038 -0.789 1.652 1.00 97.94 82 PHE A O 1
ATOM 645 N N . ILE A 1 83 ? -4.226 -2.970 1.183 1.00 97.31 83 ILE A N 1
ATOM 646 C CA . ILE A 1 83 ? -2.803 -3.215 0.950 1.00 97.31 83 ILE A CA 1
ATOM 647 C C . ILE A 1 83 ? -2.580 -3.136 -0.557 1.00 97.31 83 ILE A C 1
ATOM 649 O O . ILE A 1 83 ? -3.256 -3.836 -1.312 1.00 97.31 83 ILE A O 1
ATOM 653 N N . ILE A 1 84 ? -1.660 -2.279 -0.994 1.00 94.31 84 ILE A N 1
ATOM 654 C CA . ILE A 1 84 ? -1.380 -2.059 -2.417 1.00 94.31 84 ILE A CA 1
ATOM 655 C C . ILE A 1 84 ? -0.017 -2.653 -2.784 1.00 94.31 84 ILE A C 1
ATOM 657 O O . ILE A 1 84 ? 0.961 -2.450 -2.057 1.00 94.31 84 ILE A O 1
ATOM 661 N N . LEU A 1 85 ? 0.029 -3.381 -3.900 1.00 86.44 85 LEU A N 1
ATOM 662 C CA . LEU A 1 85 ? 1.239 -3.978 -4.473 1.00 86.44 85 LEU A CA 1
ATOM 663 C C . LEU A 1 85 ? 1.397 -3.601 -5.945 1.00 86.44 85 LEU A C 1
ATOM 665 O O . LEU A 1 85 ? 0.370 -3.579 -6.666 1.00 86.44 85 LEU A O 1
#